Protein AF-0000000071282502 (afdb_homodimer)

Organism: Cyprinus carpio (NCBI:txid7962)

Solvent-accessible surface area (backbone atoms only — not comparable to full-atom values): 10412 Å² total; per-residue (Å²): 137,84,77,76,78,75,75,74,74,68,72,70,70,69,63,69,72,65,64,95,53,27,41,55,41,54,29,36,87,45,56,53,91,70,89,72,63,70,92,43,51,71,47,55,36,71,36,51,88,84,38,96,37,88,24,24,45,35,28,31,75,74,84,42,59,33,13,34,55,62,82,40,68,69,46,44,52,48,54,72,71,42,84,59,118,136,87,79,76,78,76,74,73,74,69,72,72,70,70,61,71,69,70,58,94,54,27,40,55,40,54,28,35,88,43,57,52,91,71,89,72,64,69,91,44,52,72,47,54,36,69,36,52,87,85,38,95,36,89,22,25,43,34,29,31,75,71,86,40,58,32,12,33,57,63,81,41,68,69,46,45,52,47,54,70,70,42,83,60,119

Foldseek 3Di:
DPPPPPPPCPVCCVVCPVDVDPDDWDEDPDFDDDDDDLVFWDAKEWTDPPHPDTWIWTAGPVRDIGTHDCPDPVNVVSPVVHPHD/DPPPPPPPCCVVVVVPPVPPDPDDWDEDPDFDDDDDDLVFWDAKEWTDPPHPDTWIWTAGPVRDIGTHDCPDPVNVVSVVVHPHD

Secondary structure (DSSP, 8-state):
-------------------SSS--EEE-SS---SPPPGGGEEEEEEPPTTSSS--EEEEESSS-EEEE-TTSHHHHHHHHHS---/-------------------SSS--EEE-SS---SPPPGGGEEEEEEPPTTSSS--EEEEESSS-EEEE-TTSHHHHHHHHHS---

Structure (mmCIF, N/CA/C/O backbone):
data_AF-0000000071282502-model_v1
#
loop_
_entity.id
_entity.type
_entity.pdbx_description
1 polymer 'Chemokine interleukin-8-like domain-containing protein'
#
loop_
_atom_site.group_PDB
_atom_site.id
_atom_site.type_symbol
_atom_site.label_atom_id
_atom_site.label_alt_id
_atom_site.label_comp_id
_atom_site.label_asym_id
_atom_site.label_entity_id
_atom_site.label_seq_id
_atom_site.pdbx_PDB_ins_code
_atom_site.Cartn_x
_atom_site.Cartn_y
_atom_site.Cartn_z
_atom_site.occupancy
_atom_site.B_iso_or_equiv
_atom_site.auth_seq_id
_atom_site.auth_comp_id
_atom_site.auth_asym_id
_atom_site.auth_atom_id
_atom_site.pdbx_PDB_model_num
ATOM 1 N N . ASN A 1 1 ? -18.672 28.25 -31.516 1 27 1 ASN A N 1
ATOM 2 C CA . ASN A 1 1 ? -18.984 27.594 -30.25 1 27 1 ASN A CA 1
ATOM 3 C C . ASN A 1 1 ? -18.203 26.281 -30.094 1 27 1 ASN A C 1
ATOM 5 O O . ASN A 1 1 ? -18.484 25.312 -30.797 1 27 1 ASN A O 1
ATOM 9 N N . VAL A 1 2 ? -16.812 26.219 -29.875 1 33.19 2 VAL A N 1
ATOM 10 C CA . VAL A 1 2 ? -15.797 25.188 -29.656 1 33.19 2 VAL A CA 1
ATOM 11 C C . VAL A 1 2 ? -16.078 24.484 -28.328 1 33.19 2 VAL A C 1
ATOM 13 O O . VAL A 1 2 ? -16.031 25.109 -27.266 1 33.19 2 VAL A O 1
ATOM 16 N N . THR A 1 3 ? -17.156 23.703 -28.172 1 31.97 3 THR A N 1
ATOM 17 C CA . THR A 1 3 ? -17.516 22.891 -27.031 1 31.97 3 THR A CA 1
ATOM 18 C C . THR A 1 3 ? -16.391 21.922 -26.688 1 31.97 3 THR A C 1
ATOM 20 O O . THR A 1 3 ? -16 21.078 -27.5 1 31.97 3 THR A O 1
ATOM 23 N N . TYR A 1 4 ? -15.281 22.406 -26.062 1 30.06 4 TYR A N 1
ATOM 24 C CA . TYR A 1 4 ? -14.219 21.594 -25.484 1 30.06 4 TYR A CA 1
ATOM 25 C C . TYR A 1 4 ? -14.781 20.562 -24.516 1 30.06 4 TYR A C 1
ATOM 27 O O . TYR A 1 4 ? -15.578 20.891 -23.641 1 30.06 4 TYR A O 1
ATOM 35 N N . PHE A 1 5 ? -15.242 19.375 -24.953 1 34 5 PHE A N 1
ATOM 36 C CA . PHE A 1 5 ? -15.688 18.297 -24.094 1 34 5 PHE A CA 1
ATOM 37 C C . PHE A 1 5 ? -14.547 17.797 -23.219 1 34 5 PHE A C 1
ATOM 39 O O . PHE A 1 5 ? -13.492 17.422 -23.719 1 34 5 PHE A O 1
ATOM 46 N N . ILE A 1 6 ? -14.297 18.484 -22.078 1 31.25 6 ILE A N 1
ATOM 47 C CA . ILE A 1 6 ? -13.359 18.125 -21.016 1 31.25 6 ILE A CA 1
ATOM 48 C C . ILE A 1 6 ? -13.625 16.688 -20.578 1 31.25 6 ILE A C 1
ATOM 50 O O . ILE A 1 6 ? -14.75 16.344 -20.203 1 31.25 6 ILE A O 1
ATOM 54 N N . CYS A 1 7 ? -13.102 15.711 -21.266 1 31.78 7 CYS A N 1
ATOM 55 C CA . CYS A 1 7 ? -13.133 14.32 -20.844 1 31.78 7 CYS A CA 1
ATOM 56 C C . CYS A 1 7 ? -12.641 14.18 -19.406 1 31.78 7 CYS A C 1
ATOM 58 O O . CYS A 1 7 ? -11.5 14.523 -19.094 1 31.78 7 CYS A O 1
ATOM 60 N N . VAL A 1 8 ? -13.438 14.664 -18.484 1 31.05 8 VAL A N 1
ATOM 61 C CA . VAL A 1 8 ? -13.125 14.406 -17.078 1 31.05 8 VAL A CA 1
ATOM 62 C C . VAL A 1 8 ? -12.766 12.938 -16.891 1 31.05 8 VAL A C 1
ATOM 64 O O . VAL A 1 8 ? -13.602 12.055 -17.125 1 31.05 8 VAL A O 1
ATOM 67 N N . CYS A 1 9 ? -11.586 12.43 -17.312 1 32.53 9 CYS A N 1
ATOM 68 C CA . CYS A 1 9 ? -11.109 11.102 -16.938 1 32.53 9 CYS A CA 1
ATOM 69 C C . CYS A 1 9 ? -11.375 10.836 -15.461 1 32.53 9 CYS A C 1
ATOM 71 O O . CYS A 1 9 ? -10.781 11.477 -14.594 1 32.53 9 CYS A O 1
ATOM 73 N N . ILE A 1 10 ? -12.594 10.844 -15.133 1 31.17 10 ILE A N 1
ATOM 74 C CA . ILE A 1 10 ? -12.859 10.352 -13.781 1 31.17 10 ILE A CA 1
ATOM 75 C C . ILE A 1 10 ? -12.062 9.078 -13.531 1 31.17 10 ILE A C 1
ATOM 77 O O . ILE A 1 10 ? -12.297 8.047 -14.172 1 31.17 10 ILE A O 1
ATOM 81 N N . TYR A 1 11 ? -10.68 9.148 -13.484 1 30.95 11 TYR A N 1
ATOM 82 C CA . TYR A 1 11 ? -9.969 8 -12.938 1 30.95 11 TYR A CA 1
ATOM 83 C C . TYR A 1 11 ? -10.75 7.375 -11.789 1 30.95 11 TYR A C 1
ATOM 85 O O . TYR A 1 11 ? -11.055 8.047 -10.797 1 30.95 11 TYR A O 1
ATOM 93 N N . ASN A 1 12 ? -11.852 6.758 -12.07 1 31.59 12 ASN A N 1
ATOM 94 C CA . ASN A 1 12 ? -12.508 5.977 -11.031 1 31.59 12 ASN A CA 1
ATOM 95 C C . ASN A 1 12 ? -11.5 5.207 -10.188 1 31.59 12 ASN A C 1
ATOM 97 O O . ASN A 1 12 ? -10.758 4.367 -10.703 1 31.59 12 ASN A O 1
ATOM 101 N N . LEU A 1 13 ? -10.672 5.883 -9.414 1 34.53 13 LEU A N 1
ATOM 102 C CA . LEU A 1 13 ? -9.875 5.172 -8.422 1 34.53 13 LEU A CA 1
ATOM 103 C C . LEU A 1 13 ? -10.703 4.102 -7.723 1 34.53 13 LEU A C 1
ATOM 105 O O . LEU A 1 13 ? -11.531 4.422 -6.863 1 34.53 13 LEU A O 1
ATOM 109 N N . ILE A 1 14 ? -11.312 3.311 -8.461 1 35.25 14 ILE A N 1
ATOM 110 C CA . ILE A 1 14 ? -11.883 2.18 -7.738 1 35.25 14 ILE A CA 1
ATOM 111 C C . ILE A 1 14 ? -10.969 1.792 -6.578 1 35.25 14 ILE A C 1
ATOM 113 O O . ILE A 1 14 ? -9.805 1.451 -6.789 1 35.25 14 ILE A O 1
ATOM 117 N N . SER A 1 15 ? -11.008 2.648 -5.547 1 38.25 15 SER A N 1
ATOM 118 C CA . SER A 1 15 ? -10.398 2.156 -4.312 1 38.25 15 SER A CA 1
ATOM 119 C C . SER A 1 15 ? -10.641 0.661 -4.137 1 38.25 15 SER A C 1
ATOM 121 O O . SER A 1 15 ? -11.789 0.21 -4.109 1 38.25 15 SER A O 1
ATOM 123 N N . PRO A 1 16 ? -9.875 -0.138 -4.684 1 37.16 16 PRO A N 1
ATOM 124 C CA . PRO A 1 16 ? -10.164 -1.542 -4.387 1 37.16 16 PRO A CA 1
ATOM 125 C C . PRO A 1 16 ? -10.555 -1.769 -2.93 1 37.16 16 PRO A C 1
ATOM 127 O O . PRO A 1 16 ? -9.844 -1.337 -2.021 1 37.16 16 PRO A O 1
ATOM 130 N N . THR A 1 17 ? -11.719 -1.315 -2.488 1 41.31 17 THR A N 1
ATOM 131 C CA . THR A 1 17 ? -12.125 -2.074 -1.311 1 41.31 17 THR A CA 1
ATOM 132 C C . THR A 1 17 ? -11.57 -3.492 -1.36 1 41.31 17 THR A C 1
ATOM 134 O O . THR A 1 17 ? -12 -4.309 -2.176 1 41.31 17 THR A O 1
ATOM 137 N N . ALA A 1 18 ? -10.414 -3.551 -1.605 1 42.88 18 ALA A N 1
ATOM 138 C CA . ALA A 1 18 ? -9.875 -4.906 -1.676 1 42.88 18 ALA A CA 1
ATOM 139 C C . ALA A 1 18 ? -10.617 -5.84 -0.725 1 42.88 18 ALA A C 1
ATOM 141 O O . ALA A 1 18 ? -10.688 -5.578 0.478 1 42.88 18 ALA A O 1
ATOM 142 N N . VAL A 1 19 ? -11.688 -6.441 -0.997 1 40.34 19 VAL A N 1
ATOM 143 C CA . VAL A 1 19 ? -12.164 -7.711 -0.466 1 40.34 19 VAL A CA 1
ATOM 144 C C . VAL A 1 19 ? -11.047 -8.391 0.334 1 40.34 19 VAL A C 1
ATOM 146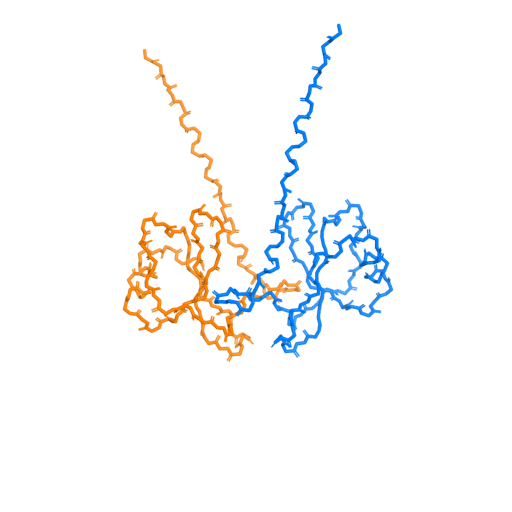 O O . VAL A 1 19 ? -9.867 -8.148 0.086 1 40.34 19 VAL A O 1
ATOM 149 N N . ALA A 1 20 ? -11.133 -9.07 1.464 1 52.94 20 ALA A N 1
ATOM 150 C CA . ALA A 1 20 ? -10.414 -10.008 2.328 1 52.94 20 ALA A CA 1
ATOM 151 C C . ALA A 1 20 ? -9.273 -10.688 1.575 1 52.94 20 ALA A C 1
ATOM 153 O O . ALA A 1 20 ? -8.602 -11.57 2.117 1 52.94 20 ALA A O 1
ATOM 154 N N . ALA A 1 21 ? -9.125 -10.609 0.261 1 65.81 21 ALA A N 1
ATOM 155 C CA . ALA A 1 21 ? -8.281 -11.406 -0.624 1 65.81 21 ALA A CA 1
ATOM 156 C C . ALA A 1 21 ? -6.805 -11.086 -0.413 1 65.81 21 ALA A C 1
ATOM 158 O O . ALA A 1 21 ? -6.465 -10.164 0.336 1 65.81 21 ALA A O 1
ATOM 159 N N . ALA A 1 22 ? -5.855 -11.844 -0.992 1 89.69 22 ALA A N 1
ATOM 160 C CA . ALA A 1 22 ? -4.395 -11.836 -1.052 1 89.69 22 ALA A CA 1
ATOM 161 C C . ALA A 1 22 ? -3.879 -10.531 -1.653 1 89.69 22 ALA A C 1
ATOM 163 O O . ALA A 1 22 ? -3.053 -10.547 -2.568 1 89.69 22 ALA A O 1
ATOM 164 N N . VAL A 1 23 ? -4.555 -9.273 -1.113 1 91.25 23 VAL A N 1
ATOM 165 C CA . VAL A 1 23 ? -4.102 -7.945 -1.507 1 91.25 23 VAL A CA 1
ATOM 166 C C . VAL A 1 23 ? -3.391 -7.273 -0.334 1 91.25 23 VAL A C 1
ATOM 168 O O . VAL A 1 23 ? -3.834 -7.379 0.812 1 91.25 23 VAL A O 1
ATOM 171 N N . PRO A 1 24 ? -2.398 -6.57 -0.548 1 93.56 24 PRO A N 1
ATOM 172 C CA . PRO A 1 24 ? -1.643 -5.965 0.55 1 93.56 24 PRO A CA 1
ATOM 173 C C . PRO A 1 24 ? -2.402 -4.832 1.236 1 93.56 24 PRO A C 1
ATOM 175 O O . PRO A 1 24 ? -3.176 -4.117 0.588 1 93.56 24 PRO A O 1
ATOM 178 N N . GLU A 1 25 ? -2.301 -4.73 2.52 1 92.75 25 GLU A N 1
ATOM 179 C CA . GLU A 1 25 ? -2.85 -3.607 3.277 1 92.75 25 GLU A CA 1
ATOM 180 C C . GLU A 1 25 ? -1.812 -2.502 3.453 1 92.75 25 GLU A C 1
ATOM 182 O O . GLU A 1 25 ? -0.629 -2.779 3.654 1 92.75 25 GLU A O 1
ATOM 187 N N . ARG A 1 26 ? -2.195 -1.238 3.318 1 92.62 26 ARG A N 1
ATOM 188 C CA . ARG A 1 26 ? -1.355 -0.103 3.688 1 92.62 26 ARG A CA 1
ATOM 189 C C . ARG A 1 26 ? -1.388 0.137 5.191 1 92.62 26 ARG A C 1
ATOM 191 O O . ARG A 1 26 ? -2.451 0.384 5.766 1 92.62 26 ARG A O 1
ATOM 198 N N . CYS A 1 27 ? -0.284 -0.024 5.809 1 95.62 27 CYS A N 1
ATOM 199 C CA . CYS A 1 27 ? -0.209 0.106 7.258 1 95.62 27 CYS A CA 1
ATOM 200 C C . CYS A 1 27 ? 0.722 1.245 7.656 1 95.62 27 CYS A C 1
ATOM 202 O O . CYS A 1 27 ? 1.781 1.427 7.051 1 95.62 27 CYS A O 1
ATOM 204 N N . CYS A 1 28 ? 0.302 1.99 8.648 1 95.88 28 CYS A N 1
ATOM 205 C CA . CYS A 1 28 ? 1.105 3.082 9.188 1 95.88 28 CYS A CA 1
ATOM 206 C C . CYS A 1 28 ? 1.913 2.617 10.391 1 95.88 28 CYS A C 1
ATOM 208 O O . CYS A 1 28 ? 1.365 2.018 11.32 1 95.88 28 CYS A O 1
ATOM 210 N N . PHE A 1 29 ? 3.219 2.986 10.414 1 95.56 29 PHE A N 1
ATOM 211 C CA . PHE A 1 29 ? 4.074 2.678 11.555 1 95.56 29 PHE A CA 1
ATOM 212 C C . PHE A 1 29 ? 4.66 3.949 12.156 1 95.56 29 PHE A C 1
ATOM 214 O O . PHE A 1 29 ? 5.113 3.951 13.305 1 95.56 29 PHE A O 1
ATOM 221 N N . ASN A 1 30 ? 4.68 4.953 11.234 1 94.81 30 ASN A N 1
ATOM 222 C CA . ASN A 1 30 ? 5.059 6.309 11.625 1 94.81 30 ASN A CA 1
ATOM 223 C C . ASN A 1 30 ? 4.094 7.344 11.062 1 94.81 30 ASN A C 1
ATOM 225 O O . ASN A 1 30 ? 3.352 7.059 10.117 1 94.81 30 ASN A O 1
ATOM 229 N N . PHE A 1 31 ? 4.195 8.562 11.664 1 95.44 31 PHE A N 1
ATOM 230 C CA . PHE A 1 31 ? 3.201 9.57 11.32 1 95.44 31 PHE A CA 1
ATOM 231 C C . PHE A 1 31 ? 3.846 10.945 11.188 1 95.44 31 PHE A C 1
ATOM 233 O O . PHE A 1 31 ? 4.781 11.273 11.922 1 95.44 31 PHE A O 1
ATOM 240 N N . ILE A 1 32 ? 3.277 11.688 10.258 1 94.56 32 ILE A N 1
ATOM 241 C CA . ILE A 1 32 ? 3.725 13.078 10.219 1 94.56 32 ILE A CA 1
ATOM 242 C C . ILE A 1 32 ? 3.07 13.867 11.344 1 94.56 32 ILE A C 1
ATOM 244 O O . ILE A 1 32 ? 2.021 13.469 11.859 1 94.56 32 ILE A O 1
ATOM 248 N N . ASP A 1 33 ? 3.705 14.922 11.656 1 91.69 33 ASP A N 1
ATOM 249 C CA . ASP A 1 33 ? 3.229 15.68 12.812 1 91.69 33 ASP A CA 1
ATOM 250 C C . ASP A 1 33 ? 2.74 17.062 12.391 1 91.69 33 ASP A C 1
ATOM 252 O O . ASP A 1 33 ? 2.588 17.953 13.227 1 91.69 33 ASP A O 1
ATOM 256 N N . PHE A 1 34 ? 2.549 17.359 11.141 1 93.62 34 PHE A N 1
ATOM 257 C CA . PHE A 1 34 ? 2.041 18.625 10.641 1 93.62 34 PHE A CA 1
ATOM 258 C C . PHE A 1 34 ? 0.841 18.422 9.727 1 93.62 34 PHE A C 1
ATOM 260 O O . PHE A 1 34 ? 0.706 17.359 9.109 1 93.62 34 PHE A O 1
ATOM 267 N N . PRO A 1 35 ? -0.019 19.453 9.633 1 95.5 35 PRO A N 1
ATOM 268 C CA . PRO A 1 35 ? -1.209 19.297 8.789 1 95.5 35 PRO A CA 1
ATOM 269 C C . PRO A 1 35 ? -0.901 19.453 7.301 1 95.5 35 PRO A C 1
ATOM 271 O O . PRO A 1 35 ? -0.003 20.203 6.926 1 95.5 35 PRO A O 1
ATOM 274 N N . ILE A 1 36 ? -1.592 18.734 6.469 1 94.69 36 ILE A N 1
ATOM 275 C CA . ILE A 1 36 ? -1.55 18.875 5.02 1 94.69 36 ILE A CA 1
ATOM 276 C C . ILE A 1 36 ? -2.713 19.734 4.547 1 94.69 36 ILE A C 1
ATOM 278 O O . ILE A 1 36 ? -3.865 19.5 4.918 1 94.69 36 ILE A O 1
ATOM 282 N N . PRO A 1 37 ? -2.375 20.688 3.76 1 95 37 PRO A N 1
ATOM 283 C CA . PRO A 1 37 ? -3.467 21.531 3.254 1 95 37 PRO A CA 1
ATOM 284 C C . PRO A 1 37 ? -4.555 20.719 2.551 1 95 37 PRO A C 1
ATOM 286 O O . PRO A 1 37 ? -4.246 19.859 1.725 1 95 37 PRO A O 1
ATOM 289 N N . ALA A 1 38 ? -5.762 21.031 2.838 1 91.56 38 ALA A N 1
ATOM 290 C CA . ALA A 1 38 ? -6.906 20.266 2.342 1 91.56 38 ALA A CA 1
ATOM 291 C C . ALA A 1 38 ? -6.969 20.312 0.817 1 91.56 38 ALA A C 1
ATOM 293 O O . ALA A 1 38 ? -7.402 19.344 0.183 1 91.56 38 ALA A O 1
ATOM 294 N N . ASP A 1 39 ? -6.543 21.328 0.179 1 91.88 39 ASP A N 1
ATOM 295 C CA . ASP A 1 39 ? -6.648 21.484 -1.27 1 91.88 39 ASP A CA 1
ATOM 296 C C . ASP A 1 39 ? -5.656 20.578 -1.991 1 91.88 39 ASP A C 1
ATOM 298 O O . ASP A 1 39 ? -5.758 20.375 -3.203 1 91.88 39 ASP A O 1
ATOM 302 N N . LYS A 1 40 ? -4.742 20.062 -1.174 1 94.38 40 LYS A N 1
ATOM 303 C CA . LYS A 1 40 ? -3.744 19.188 -1.779 1 94.38 40 LYS A CA 1
ATOM 304 C C . LYS A 1 40 ? -4.137 17.719 -1.624 1 94.38 40 LYS A C 1
ATOM 306 O O . LYS A 1 40 ? -3.516 16.844 -2.227 1 94.38 40 LYS A O 1
ATOM 311 N N . ILE A 1 41 ? -5.156 17.484 -0.829 1 93.44 41 ILE A N 1
ATOM 312 C CA . ILE A 1 41 ? -5.516 16.109 -0.486 1 93.44 41 ILE A CA 1
ATOM 313 C C . ILE A 1 41 ? -6.484 15.555 -1.524 1 93.44 41 ILE A C 1
ATOM 315 O O . ILE A 1 41 ? -7.48 16.203 -1.859 1 93.44 41 ILE A O 1
ATOM 319 N N . VAL A 1 42 ? -6.191 14.383 -1.968 1 91.81 42 VAL A N 1
ATOM 320 C CA . VAL A 1 42 ? -7.027 13.703 -2.951 1 91.81 42 VAL A CA 1
ATOM 321 C C . VAL A 1 42 ? -7.863 12.625 -2.26 1 91.81 42 VAL A C 1
ATOM 323 O O . VAL A 1 42 ? -9.039 12.453 -2.574 1 91.81 42 VAL A O 1
ATOM 326 N N . SER A 1 43 ? -7.258 11.891 -1.309 1 90.19 43 SER A N 1
ATOM 327 C CA . SER A 1 43 ? -7.977 10.844 -0.598 1 90.19 43 SER A CA 1
ATOM 328 C C . SER A 1 43 ? -7.426 10.648 0.81 1 90.19 43 SER A C 1
ATOM 330 O O . SER A 1 43 ? -6.312 11.078 1.11 1 90.19 43 SER A O 1
ATOM 332 N N . ALA A 1 44 ? -8.172 10.086 1.615 1 92.75 44 ALA A N 1
ATOM 333 C CA . ALA A 1 44 ? -7.848 9.719 2.992 1 92.75 44 ALA A CA 1
ATOM 334 C C . ALA A 1 44 ? -8.57 8.438 3.408 1 92.75 44 ALA A C 1
ATOM 336 O O . ALA A 1 44 ? -9.805 8.391 3.424 1 92.75 44 ALA A O 1
ATOM 337 N N . LEU A 1 45 ? -7.805 7.426 3.799 1 92.19 45 LEU A N 1
ATOM 338 C CA . LEU A 1 45 ? -8.367 6.117 4.125 1 92.19 45 LEU A CA 1
ATOM 339 C C . LEU A 1 45 ? -7.797 5.594 5.438 1 92.19 45 LEU A C 1
ATOM 341 O O . LEU A 1 45 ? -6.594 5.688 5.68 1 92.19 45 LEU A O 1
ATOM 345 N N . LYS A 1 46 ? -8.664 5.078 6.164 1 93.75 46 LYS A N 1
ATOM 346 C CA . LYS A 1 46 ? -8.195 4.43 7.383 1 93.75 46 LYS A CA 1
ATOM 347 C C . LYS A 1 46 ? -7.43 3.148 7.066 1 93.75 46 LYS A C 1
ATOM 349 O O . LYS A 1 46 ? -7.785 2.42 6.141 1 93.75 46 LYS A O 1
ATOM 354 N N . THR A 1 47 ? -6.406 2.865 7.84 1 94.25 47 THR A N 1
ATOM 355 C CA . THR A 1 47 ? -5.68 1.608 7.68 1 94.25 47 THR A CA 1
ATOM 356 C C . THR A 1 47 ? -6.551 0.426 8.094 1 94.25 47 THR A C 1
ATOM 358 O O . THR A 1 47 ? -7.488 0.585 8.875 1 94.25 47 THR A O 1
ATOM 361 N N . GLY A 1 48 ? -6.215 -0.705 7.512 1 92.62 48 GLY A N 1
ATOM 362 C CA . GLY A 1 48 ? -7 -1.897 7.793 1 92.62 48 GLY A CA 1
ATOM 363 C C . GLY A 1 48 ? -6.918 -2.338 9.242 1 92.62 48 GLY A C 1
ATOM 364 O O . GLY A 1 48 ? -6.027 -1.913 9.977 1 92.62 48 GLY A O 1
ATOM 365 N N . SER A 1 49 ? -7.891 -3.166 9.625 1 93.62 49 SER A N 1
ATOM 366 C CA . SER A 1 49 ? -8.008 -3.652 10.992 1 93.62 49 SER A CA 1
ATOM 367 C C . SER A 1 49 ? -6.855 -4.59 11.344 1 93.62 49 SER A C 1
ATOM 369 O O . SER A 1 49 ? -6.57 -4.812 12.523 1 93.62 49 SER A O 1
ATOM 371 N N . LYS A 1 50 ? -6.25 -5.168 10.391 1 93.94 50 LYS A N 1
ATOM 372 C CA . LYS A 1 50 ? -5.164 -6.109 10.633 1 93.94 50 LYS A CA 1
ATOM 373 C C . LYS A 1 50 ? -3.859 -5.375 10.938 1 93.94 50 LYS A C 1
ATOM 375 O O . LYS A 1 50 ? -2.904 -5.977 11.43 1 93.94 50 LYS A O 1
ATOM 380 N N . CYS A 1 51 ? -3.85 -4.117 10.688 1 95.88 51 CYS A N 1
ATOM 381 C CA . CYS A 1 51 ? -2.631 -3.344 10.906 1 95.88 51 CYS A CA 1
ATOM 382 C C . CYS A 1 51 ? -2.357 -3.172 12.398 1 95.88 51 CYS A C 1
ATOM 384 O O . CYS A 1 51 ? -3.291 -3.078 13.195 1 95.88 51 CYS A O 1
ATOM 386 N N . PRO A 1 52 ? -1.088 -3.107 12.734 1 94.69 52 PRO A N 1
ATOM 387 C CA . PRO A 1 52 ? -0.725 -3.033 14.148 1 94.69 52 PRO A CA 1
ATOM 388 C C . PRO A 1 52 ? -1.231 -1.758 14.82 1 94.69 52 PRO A C 1
ATOM 390 O O . PRO A 1 52 ? -1.442 -1.737 16.031 1 94.69 52 PRO A O 1
ATOM 393 N N . ALA A 1 53 ? -1.33 -0.665 14.039 1 94.75 53 ALA A N 1
ATOM 394 C CA . ALA A 1 53 ? -1.762 0.602 14.625 1 94.75 53 ALA A CA 1
ATOM 395 C C . ALA A 1 53 ? -2.807 1.284 13.75 1 94.75 53 ALA A C 1
ATOM 397 O O . ALA A 1 53 ? -2.76 1.18 12.523 1 94.75 53 ALA A O 1
ATOM 398 N N . PRO A 1 54 ? -3.705 2.039 14.469 1 96.5 54 PRO A N 1
ATOM 399 C CA . PRO A 1 54 ? -4.633 2.846 13.672 1 96.5 54 PRO A CA 1
ATOM 400 C C . PRO A 1 54 ? -3.945 4.004 12.953 1 96.5 54 PRO A C 1
ATOM 402 O O . PRO A 1 54 ? -3.018 4.609 13.5 1 96.5 54 PRO A O 1
ATOM 405 N N . GLY A 1 55 ? -4.289 4.191 11.742 1 96.12 55 GLY A N 1
ATOM 406 C CA . GLY A 1 55 ? -3.75 5.285 10.953 1 96.12 55 GLY A CA 1
ATOM 407 C C . GLY A 1 55 ? -4.652 5.695 9.805 1 96.12 55 GLY A C 1
ATOM 408 O O . GLY A 1 55 ? -5.664 5.043 9.539 1 96.12 55 GLY A O 1
ATOM 409 N N . VAL A 1 56 ? -4.355 6.797 9.281 1 95.62 56 VAL A N 1
ATOM 410 C CA . VAL A 1 56 ? -4.988 7.285 8.055 1 95.62 56 VAL A CA 1
ATOM 411 C C . VAL A 1 56 ? -3.924 7.562 7 1 95.62 56 VAL A C 1
ATOM 413 O O . VAL A 1 56 ? -2.91 8.203 7.281 1 95.62 56 VAL A O 1
ATOM 416 N N . VAL A 1 57 ? -4.152 6.98 5.859 1 94.12 57 VAL A N 1
ATOM 417 C CA . VAL A 1 57 ? -3.268 7.234 4.73 1 94.12 57 VAL A CA 1
ATOM 418 C C . VAL A 1 57 ? -3.846 8.352 3.861 1 94.12 57 VAL A C 1
ATOM 420 O O . VAL A 1 57 ? -4.906 8.188 3.254 1 94.12 57 VAL A O 1
ATOM 423 N N . VAL A 1 58 ? -3.076 9.477 3.844 1 93.38 58 VAL A N 1
ATOM 424 C CA . VAL A 1 58 ? -3.482 10.617 3.029 1 93.38 58 VAL A CA 1
ATOM 425 C C . VAL A 1 58 ? -2.68 10.633 1.729 1 93.38 58 VAL A C 1
ATOM 427 O O . VAL A 1 58 ? -1.449 10.555 1.752 1 93.38 58 VAL A O 1
ATOM 430 N N . THR A 1 59 ? -3.402 10.703 0.644 1 91.19 59 THR A N 1
ATOM 431 C CA . THR A 1 59 ? -2.781 10.828 -0.669 1 91.19 59 THR A CA 1
ATOM 432 C C . THR A 1 59 ? -2.947 12.25 -1.211 1 91.19 59 THR A C 1
ATOM 434 O O . THR A 1 59 ? -4.047 12.797 -1.186 1 91.19 59 THR A O 1
ATOM 437 N N . THR A 1 60 ? -1.85 12.758 -1.67 1 93.19 60 THR A N 1
ATOM 438 C CA . THR A 1 60 ? -1.892 14.125 -2.189 1 93.19 60 THR A CA 1
ATOM 439 C C . THR A 1 60 ? -1.92 14.117 -3.715 1 93.19 60 THR A C 1
ATOM 441 O O . THR A 1 60 ? -1.773 13.07 -4.34 1 93.19 60 THR A O 1
ATOM 444 N N . LYS A 1 61 ? -2.168 15.289 -4.297 1 90.62 61 LYS A N 1
ATOM 445 C CA . LYS A 1 61 ? -2.189 15.461 -5.746 1 90.62 61 LYS A CA 1
ATOM 446 C C . LYS A 1 61 ? -0.848 15.086 -6.363 1 90.62 61 LYS A C 1
ATOM 448 O O . LYS A 1 61 ? -0.794 14.609 -7.504 1 90.62 61 LYS A O 1
ATOM 453 N N . LYS A 1 62 ? 0.369 15.391 -5.645 1 85.19 62 LYS A N 1
ATOM 454 C CA . LYS A 1 62 ? 1.69 14.906 -6.027 1 85.19 62 LYS A CA 1
ATOM 455 C C . LYS A 1 62 ? 1.903 13.469 -5.555 1 85.19 62 LYS A C 1
ATOM 457 O O . LYS A 1 62 ? 2.35 13.242 -4.43 1 85.19 62 LYS A O 1
ATOM 462 N N . PRO A 1 63 ? 1.328 12.586 -6.121 1 81 63 PRO A N 1
ATOM 463 C CA . PRO A 1 63 ? 0.917 11.25 -5.68 1 81 63 PRO A CA 1
ATOM 464 C C . PRO A 1 63 ? 1.794 10.711 -4.555 1 81 63 PRO A C 1
ATOM 466 O O . PRO A 1 63 ? 2.41 9.648 -4.707 1 81 63 PRO A O 1
ATOM 469 N N . LEU A 1 64 ? 1.927 11.57 -3.486 1 87.62 64 LEU A N 1
ATOM 470 C CA . LEU A 1 64 ? 2.59 11.133 -2.262 1 87.62 64 LEU A CA 1
ATOM 471 C C . LEU A 1 64 ? 1.568 10.68 -1.224 1 87.62 64 LEU A C 1
ATOM 473 O O . LEU A 1 64 ? 0.437 11.164 -1.203 1 87.62 64 LEU A O 1
ATOM 477 N N . GLU A 1 65 ? 2.002 9.727 -0.452 1 92.12 65 GLU A N 1
ATOM 478 C CA . GLU A 1 65 ? 1.166 9.242 0.641 1 92.12 65 GLU A CA 1
ATOM 479 C C . GLU A 1 65 ? 1.834 9.477 1.993 1 92.12 65 GLU A C 1
ATOM 481 O O . GLU A 1 65 ? 3.049 9.32 2.127 1 92.12 65 GLU A O 1
ATOM 486 N N . PHE A 1 66 ? 0.943 9.828 2.943 1 94 66 PHE A N 1
ATOM 487 C CA . PHE A 1 66 ? 1.433 10.07 4.297 1 94 66 PHE A CA 1
ATOM 488 C C . PHE A 1 66 ? 0.534 9.398 5.324 1 94 66 PHE A C 1
ATOM 490 O O . PHE A 1 66 ? -0.691 9.398 5.188 1 94 66 PHE A O 1
ATOM 497 N N . CYS A 1 67 ? 1.218 8.938 6.289 1 96.12 67 CYS A N 1
ATOM 498 C CA . CYS A 1 67 ? 0.481 8.469 7.457 1 96.12 67 CYS A CA 1
ATOM 499 C C . CYS A 1 67 ? 0.22 9.602 8.438 1 96.12 67 CYS A C 1
ATOM 501 O O . CYS A 1 67 ? 1.144 10.328 8.812 1 96.12 67 CYS A O 1
ATOM 503 N N . VAL A 1 68 ? -1.01 9.695 8.875 1 96.31 68 VAL A N 1
ATOM 504 C CA . VAL A 1 68 ? -1.389 10.719 9.844 1 96.31 68 VAL A CA 1
ATOM 505 C C . VAL A 1 68 ? -2.238 10.102 10.953 1 96.31 68 VAL A C 1
ATOM 507 O O . VAL A 1 68 ? -2.9 9.078 10.734 1 96.31 68 VAL A O 1
ATOM 510 N N . LYS A 1 69 ? -2.223 10.773 12.078 1 96.81 69 LYS A N 1
ATOM 511 C CA . LYS A 1 69 ? -2.975 10.258 13.219 1 96.81 69 LYS A CA 1
ATOM 512 C C . LYS A 1 69 ? -4.465 10.562 13.078 1 96.81 69 LYS A C 1
ATOM 514 O O . LYS A 1 69 ? -4.848 11.711 12.836 1 96.81 69 LYS A O 1
ATOM 519 N N . PRO A 1 70 ? -5.312 9.57 13.273 1 96.38 70 PRO A N 1
ATOM 520 C CA . PRO A 1 70 ? -6.75 9.758 13.055 1 96.38 70 PRO A CA 1
ATOM 521 C C . PRO A 1 70 ? -7.387 10.703 14.07 1 96.38 70 PRO A C 1
ATOM 523 O O . PRO A 1 70 ? -8.477 11.227 13.828 1 96.38 70 PRO A O 1
ATOM 526 N N . ASP A 1 71 ? -6.723 10.922 15.148 1 96.12 71 ASP A N 1
ATOM 527 C CA . ASP A 1 71 ? -7.352 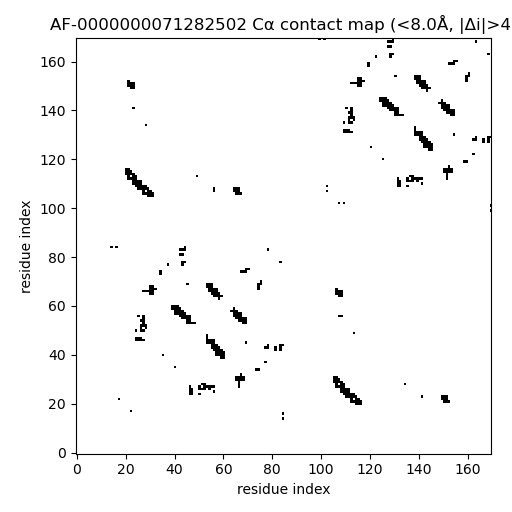11.688 16.219 1 96.12 71 ASP A CA 1
ATOM 528 C C . ASP A 1 71 ? -7.059 13.18 16.094 1 96.12 71 ASP A C 1
ATOM 530 O O . ASP A 1 71 ? -7.629 13.992 16.812 1 96.12 71 ASP A O 1
ATOM 534 N N . GLU A 1 72 ? -6.305 13.547 15.242 1 95.94 72 GLU A N 1
ATOM 535 C CA . GLU A 1 72 ? -6.039 14.969 15.023 1 95.94 72 GLU A CA 1
ATOM 536 C C . GLU A 1 72 ? -7.27 15.68 14.469 1 95.94 72 GLU A C 1
ATOM 538 O O . GLU A 1 72 ? -7.984 15.125 13.625 1 95.94 72 GLU A O 1
ATOM 543 N N . GLU A 1 73 ? -7.449 16.938 14.812 1 94.88 73 GLU A N 1
ATOM 544 C CA . GLU A 1 73 ? -8.641 17.688 14.43 1 94.88 73 GLU A CA 1
ATOM 545 C C . GLU A 1 73 ? -8.711 17.891 12.922 1 94.88 73 GLU A C 1
ATOM 547 O O . GLU A 1 73 ? -9.773 17.734 12.312 1 94.88 73 GLU A O 1
ATOM 552 N N . TRP A 1 74 ? -7.652 18.266 12.352 1 95.06 74 TRP A N 1
ATOM 553 C CA . TRP A 1 74 ? -7.672 18.531 10.914 1 95.06 74 TRP A CA 1
ATOM 554 C C . TRP A 1 74 ? -7.984 17.25 10.133 1 95.06 74 TRP A C 1
ATOM 556 O O . TRP A 1 74 ? -8.594 17.297 9.07 1 95.06 74 TRP A O 1
ATOM 566 N N . VAL A 1 75 ? -7.457 16.094 10.641 1 96.12 75 VAL A N 1
ATOM 567 C CA . VAL A 1 75 ? -7.715 14.82 9.992 1 96.12 75 VAL A CA 1
ATOM 568 C C . VAL A 1 75 ? -9.211 14.5 10.055 1 96.12 75 VAL A C 1
ATOM 570 O O . VAL A 1 75 ? -9.805 14.078 9.062 1 96.12 75 VAL A O 1
ATOM 573 N N . LYS A 1 76 ? -9.789 14.789 11.164 1 94.88 76 LYS A N 1
ATOM 574 C CA . LYS A 1 76 ? -11.219 14.547 11.312 1 94.88 76 LYS A CA 1
ATOM 575 C C . LYS A 1 76 ? -12.031 15.391 10.336 1 94.88 76 LYS A C 1
ATOM 577 O O . LYS A 1 76 ? -12.992 14.914 9.742 1 94.88 76 LYS A O 1
ATOM 582 N N . LYS A 1 77 ? -11.586 16.531 10.148 1 93.06 77 LYS A N 1
ATOM 583 C CA . LYS A 1 77 ? -12.266 17.422 9.211 1 93.06 77 LYS A CA 1
ATOM 584 C C . LYS A 1 77 ? -12.156 16.906 7.781 1 93.06 77 LYS A C 1
ATOM 586 O O . LYS A 1 77 ? -13.141 16.891 7.043 1 93.06 77 LYS A O 1
ATOM 591 N N . VAL A 1 78 ? -11.008 16.5 7.469 1 92.44 78 VAL A N 1
ATOM 592 C CA . VAL A 1 78 ? -10.773 15.977 6.129 1 92.44 78 VAL A CA 1
ATOM 593 C C . VAL A 1 78 ? -11.633 14.734 5.902 1 92.44 78 VAL A C 1
ATOM 595 O O . VAL A 1 78 ? -12.289 14.609 4.867 1 92.44 78 VAL A O 1
ATOM 598 N N . MET A 1 79 ? -11.562 13.797 6.91 1 91.25 79 MET A N 1
ATOM 599 C CA . MET A 1 79 ? -12.281 12.531 6.789 1 91.25 79 MET A CA 1
ATOM 600 C C . MET A 1 79 ? -13.789 12.773 6.656 1 91.25 79 MET A C 1
ATOM 602 O O . MET A 1 79 ? -14.477 12.031 5.957 1 91.25 79 MET A O 1
ATOM 606 N N . ASN A 1 80 ? -14.234 13.773 7.23 1 88 80 ASN A N 1
ATOM 607 C CA . ASN A 1 80 ? -15.656 14.102 7.176 1 88 80 ASN A CA 1
ATOM 608 C C . ASN A 1 80 ? -16.031 14.711 5.832 1 88 80 ASN A C 1
ATOM 610 O O . ASN A 1 80 ? -17.172 14.555 5.375 1 88 80 ASN A O 1
ATOM 614 N N . ASN A 1 81 ? -15.078 15.289 5.168 1 84.94 81 ASN A N 1
ATOM 615 C CA . ASN A 1 81 ? -15.344 15.961 3.898 1 84.94 81 ASN A CA 1
ATOM 616 C C . ASN A 1 81 ? -15.094 15.039 2.711 1 84.94 81 ASN A C 1
ATOM 618 O O . ASN A 1 81 ? -15.633 15.258 1.625 1 84.94 81 ASN A O 1
ATOM 622 N N . LEU A 1 82 ? -14.141 14.156 2.947 1 78.44 82 LEU A N 1
ATOM 623 C CA . LEU A 1 82 ? -13.789 13.25 1.859 1 78.44 82 LEU A CA 1
ATOM 624 C C . LEU A 1 82 ? -14.695 12.016 1.871 1 78.44 82 LEU A C 1
ATOM 626 O O . LEU A 1 82 ? -15.125 11.57 2.936 1 78.44 82 LEU A O 1
ATOM 630 N N . LYS A 1 83 ? -15.188 11.602 0.718 1 58.38 83 LYS A N 1
ATOM 631 C CA . LYS A 1 83 ? -15.891 10.328 0.605 1 58.38 83 LYS A CA 1
ATOM 632 C C . LYS A 1 83 ? -14.953 9.156 0.871 1 58.38 83 LYS A C 1
ATOM 634 O O . LYS A 1 83 ? -13.914 9.023 0.222 1 58.38 83 LYS A O 1
ATOM 639 N N . THR A 1 84 ? -14.797 8.867 2.125 1 49.34 84 THR A N 1
ATOM 640 C CA . THR A 1 84 ? -13.969 7.738 2.523 1 49.34 84 THR A CA 1
ATOM 641 C C . THR A 1 84 ? -14.422 6.461 1.825 1 49.34 84 THR A C 1
ATOM 643 O O . THR A 1 84 ? -15.625 6.203 1.711 1 49.34 84 THR A O 1
ATOM 646 N N . VAL A 1 85 ? -13.758 6.098 0.853 1 43.38 85 VAL A N 1
ATOM 647 C CA . VAL A 1 85 ? -14.133 4.812 0.269 1 43.38 85 VAL A CA 1
ATOM 648 C C . VAL A 1 85 ? -13.797 3.686 1.243 1 43.38 85 VAL A C 1
ATOM 650 O O . VAL A 1 85 ? -12.812 3.764 1.979 1 43.38 85 VAL A O 1
ATOM 653 N N . ASN B 1 1 ? 11.828 8.914 -44.5 1 26.67 1 ASN B N 1
ATOM 654 C CA . ASN B 1 1 ? 12.539 8.656 -43.25 1 26.67 1 ASN B CA 1
ATOM 655 C C . ASN B 1 1 ? 11.75 9.156 -42.031 1 26.67 1 ASN B C 1
ATOM 657 O O . ASN B 1 1 ? 11.719 10.359 -41.781 1 26.67 1 ASN B O 1
ATOM 661 N N . VAL B 1 2 ? 10.461 8.711 -41.688 1 32.53 2 VAL B N 1
ATOM 662 C CA . VAL B 1 2 ? 9.516 8.984 -40.594 1 32.53 2 VAL B CA 1
ATOM 663 C C . VAL B 1 2 ? 10.117 8.539 -39.25 1 32.53 2 VAL B C 1
ATOM 665 O O . VAL B 1 2 ? 10.43 7.363 -39.062 1 32.53 2 VAL B O 1
ATOM 668 N N . THR B 1 3 ? 11.102 9.266 -38.719 1 33.62 3 THR B N 1
ATOM 669 C CA . THR B 1 3 ? 11.727 9.062 -37.406 1 33.62 3 THR B CA 1
ATOM 670 C C . THR B 1 3 ? 10.68 9.07 -36.312 1 33.62 3 THR B C 1
ATOM 672 O O . THR B 1 3 ? 9.984 10.062 -36.094 1 33.62 3 THR B O 1
ATOM 675 N N . TYR B 1 4 ? 9.859 8.016 -36.188 1 31.22 4 TYR B N 1
ATOM 676 C CA . TYR B 1 4 ? 8.938 7.785 -35.094 1 31.22 4 TYR B CA 1
ATOM 677 C C . TYR B 1 4 ? 9.648 7.891 -33.75 1 31.22 4 TYR B C 1
ATOM 679 O O . TYR B 1 4 ? 10.703 7.273 -33.562 1 31.22 4 TYR B O 1
ATOM 687 N N . PHE B 1 5 ? 9.883 9.094 -33.188 1 33.38 5 PHE B N 1
ATOM 688 C CA . PHE B 1 5 ? 10.477 9.281 -31.859 1 33.38 5 PHE B CA 1
ATOM 689 C C . PHE B 1 5 ? 9.609 8.648 -30.781 1 33.38 5 PHE B C 1
ATOM 691 O O . PHE B 1 5 ? 8.43 8.977 -30.656 1 33.38 5 PHE B O 1
ATOM 698 N N . ILE B 1 6 ? 9.711 7.328 -30.578 1 31.2 6 ILE B N 1
ATOM 699 C CA . ILE B 1 6 ? 9.102 6.555 -29.5 1 31.2 6 ILE B CA 1
ATOM 700 C C . ILE B 1 6 ? 9.43 7.199 -28.156 1 31.2 6 ILE B C 1
ATOM 702 O O . ILE B 1 6 ? 10.602 7.391 -27.812 1 31.2 6 ILE B O 1
ATOM 706 N N . CYS B 1 7 ? 8.68 8.195 -27.781 1 31.48 7 CYS B N 1
ATOM 707 C CA . CYS B 1 7 ? 8.797 8.758 -26.438 1 31.48 7 CYS B CA 1
ATOM 708 C C . CYS B 1 7 ? 8.672 7.676 -25.375 1 31.48 7 CYS B C 1
ATOM 710 O O . CYS B 1 7 ? 7.641 7.004 -25.297 1 31.48 7 CYS B O 1
ATOM 712 N N . VAL B 1 8 ? 9.695 6.871 -25.266 1 30.56 8 VAL B N 1
ATOM 713 C CA . VAL B 1 8 ? 9.727 5.938 -24.141 1 30.56 8 VAL B CA 1
ATOM 714 C C . VAL B 1 8 ? 9.398 6.672 -22.844 1 30.56 8 VAL B C 1
ATOM 716 O O . VAL B 1 8 ? 10.133 7.57 -22.422 1 30.56 8 VAL B O 1
ATOM 719 N N . CYS B 1 9 ? 8.141 7.113 -22.578 1 32.03 9 CYS B N 1
ATOM 720 C CA . CYS B 1 9 ? 7.762 7.562 -21.25 1 32.03 9 CYS B CA 1
ATOM 721 C C . CYS B 1 9 ? 8.336 6.641 -20.172 1 32.03 9 CYS B C 1
ATOM 723 O O . CYS B 1 9 ? 7.961 5.473 -20.094 1 32.03 9 CYS B O 1
ATOM 725 N N . ILE B 1 10 ? 9.586 6.629 -20.078 1 30.89 10 ILE B N 1
ATOM 726 C CA . ILE B 1 10 ? 10.125 5.965 -18.906 1 30.89 10 ILE B CA 1
ATOM 727 C C . ILE B 1 10 ? 9.375 6.426 -17.656 1 30.89 10 ILE B C 1
ATOM 729 O O . ILE B 1 10 ? 9.438 7.602 -17.281 1 30.89 10 ILE B O 1
ATOM 733 N N . TYR B 1 11 ? 8.031 6.117 -17.547 1 30.62 11 TYR B N 1
ATOM 734 C CA . TYR B 1 11 ? 7.453 6.277 -16.219 1 30.62 11 TYR B CA 1
ATOM 735 C C . TYR B 1 11 ? 8.453 5.879 -15.141 1 30.62 11 TYR B C 1
ATOM 737 O O . TYR B 1 11 ? 8.922 4.738 -15.109 1 30.62 11 TYR B O 1
ATOM 745 N N . ASN B 1 12 ? 9.469 6.652 -14.969 1 31.42 12 ASN B N 1
ATOM 746 C CA . ASN B 1 12 ? 10.312 6.418 -13.805 1 31.42 12 ASN B CA 1
ATOM 747 C C . ASN B 1 12 ? 9.484 6.102 -12.562 1 31.42 12 ASN B C 1
ATOM 749 O O . ASN B 1 12 ? 8.648 6.91 -12.141 1 31.42 12 ASN B O 1
ATOM 753 N N . LEU B 1 13 ? 8.844 4.941 -12.5 1 33.81 13 LEU B N 1
ATOM 754 C CA . LEU B 1 13 ? 8.273 4.473 -11.242 1 33.81 13 LEU B CA 1
ATOM 755 C C . LEU B 1 13 ? 9.227 4.738 -10.078 1 33.81 13 LEU B C 1
ATOM 757 O O . LEU B 1 13 ? 10.219 4.027 -9.906 1 33.81 13 LEU B O 1
ATOM 761 N N . ILE B 1 14 ? 9.664 5.914 -9.969 1 35.12 14 ILE B N 1
ATOM 762 C CA . ILE B 1 14 ? 10.375 6.152 -8.719 1 35.12 14 ILE B CA 1
ATOM 763 C C . ILE B 1 14 ? 9.742 5.332 -7.602 1 35.12 14 ILE B C 1
ATOM 765 O O . ILE B 1 14 ? 8.555 5.488 -7.301 1 35.12 14 ILE B O 1
ATOM 769 N N . SER B 1 15 ? 10.062 4.047 -7.625 1 37.34 15 SER B N 1
ATOM 770 C CA . SER B 1 15 ? 9.75 3.268 -6.43 1 37.34 15 SER B CA 1
ATOM 771 C C . SER B 1 15 ? 9.93 4.102 -5.168 1 37.34 15 SER B C 1
ATOM 773 O O . SER B 1 15 ? 11 4.664 -4.934 1 37.34 15 SER B O 1
ATOM 775 N N . PRO B 1 16 ? 8.945 4.812 -4.77 1 38.03 16 PRO B N 1
ATOM 776 C CA . PRO B 1 16 ? 9.234 5.484 -3.5 1 38.03 16 PRO B CA 1
ATOM 777 C C . PRO B 1 16 ? 10.023 4.605 -2.531 1 38.03 16 PRO B C 1
ATOM 779 O O . PRO B 1 16 ? 9.617 3.475 -2.248 1 38.03 16 PRO B O 1
ATOM 782 N N . THR B 1 17 ? 11.273 4.273 -2.846 1 40.62 17 THR B N 1
ATOM 783 C CA . THR B 1 17 ? 12 3.855 -1.651 1 40.62 17 THR B CA 1
ATOM 784 C C . THR B 1 17 ? 11.414 4.516 -0.405 1 40.62 17 THR B C 1
ATOM 786 O O . THR B 1 17 ? 11.344 5.742 -0.321 1 40.62 17 THR B O 1
ATOM 789 N N . ALA B 1 18 ? 10.328 4.047 -0.006 1 42.62 18 ALA B N 1
ATOM 790 C CA . ALA B 1 18 ? 9.75 4.555 1.234 1 42.62 18 ALA B CA 1
ATOM 791 C C . ALA B 1 18 ? 10.844 4.969 2.219 1 42.62 18 ALA B C 1
ATOM 793 O O . ALA B 1 18 ? 11.594 4.125 2.707 1 42.62 18 ALA B O 1
ATOM 794 N N . VAL B 1 19 ? 11.633 5.855 1.967 1 41.28 19 VAL B N 1
ATOM 795 C CA . VAL B 1 19 ? 12.367 6.465 3.072 1 41.28 19 VAL B CA 1
ATOM 796 C C . VAL B 1 19 ? 11.625 6.207 4.383 1 41.28 19 VAL B C 1
ATOM 798 O O . VAL B 1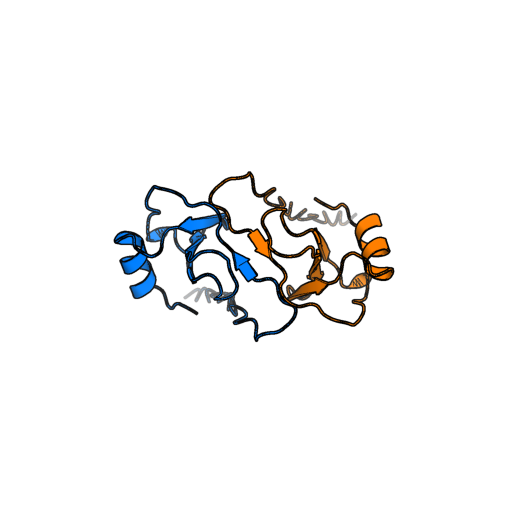 19 ? 10.398 6.145 4.41 1 41.28 19 VAL B O 1
ATOM 801 N N . ALA B 1 20 ? 12.078 5.68 5.426 1 53.62 20 ALA B N 1
ATOM 802 C CA . ALA B 1 20 ? 11.688 5.465 6.816 1 53.62 20 ALA B CA 1
ATOM 803 C C . ALA B 1 20 ? 10.555 6.406 7.219 1 53.62 20 ALA B C 1
ATOM 805 O O . ALA B 1 20 ? 10.164 6.453 8.391 1 53.62 20 ALA B O 1
ATOM 806 N N . ALA B 1 21 ? 10.172 7.449 6.48 1 66.38 21 ALA B N 1
ATOM 807 C CA . ALA B 1 21 ? 9.273 8.539 6.84 1 66.38 21 ALA B CA 1
ATOM 808 C C . ALA B 1 21 ? 7.844 8.039 7.016 1 66.38 21 ALA B C 1
ATOM 810 O O . ALA B 1 21 ? 7.559 6.863 6.777 1 66.38 21 ALA B O 1
ATOM 811 N N . ALA B 1 22 ? 6.879 8.883 7.469 1 89.62 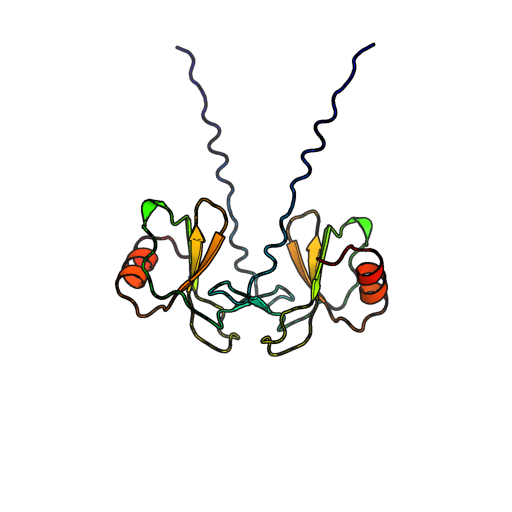22 ALA B N 1
ATOM 812 C CA . ALA B 1 22 ? 5.445 8.766 7.719 1 89.62 22 ALA B CA 1
ATOM 813 C C . ALA B 1 22 ? 4.699 8.367 6.449 1 89.62 22 ALA B C 1
ATOM 815 O O . ALA B 1 22 ? 3.705 9 6.078 1 89.62 22 ALA B O 1
ATOM 816 N N . VAL B 1 23 ? 5.344 7.215 5.676 1 91.31 23 VAL B N 1
ATOM 817 C CA . VAL B 1 23 ? 4.695 6.648 4.496 1 91.31 23 VAL B CA 1
ATOM 818 C C . VAL B 1 23 ? 4.168 5.25 4.816 1 91.31 23 VAL B C 1
ATOM 820 O O . VAL B 1 23 ? 4.832 4.477 5.508 1 91.31 23 VAL B O 1
ATOM 823 N N . PRO B 1 24 ? 3.082 4.891 4.328 1 93.69 24 PRO B N 1
ATOM 824 C CA . PRO B 1 24 ? 2.504 3.586 4.664 1 93.69 24 PRO B CA 1
ATOM 825 C C . PRO B 1 24 ? 3.271 2.422 4.043 1 93.69 24 PRO B C 1
ATOM 827 O O . PRO B 1 24 ? 3.824 2.555 2.949 1 93.69 24 PRO B O 1
ATOM 830 N N . GLU B 1 25 ? 3.432 1.346 4.758 1 92.69 25 GLU B N 1
ATOM 831 C CA . GLU B 1 25 ? 4.008 0.111 4.23 1 92.69 25 GLU B CA 1
ATOM 832 C C . GLU B 1 25 ? 2.922 -0.814 3.686 1 92.69 25 GLU B C 1
ATOM 834 O O . GLU B 1 25 ? 1.836 -0.913 4.258 1 92.69 25 GLU B O 1
ATOM 839 N N . ARG B 1 26 ? 3.152 -1.464 2.547 1 92.69 26 ARG B N 1
ATOM 840 C CA . ARG B 1 26 ? 2.293 -2.535 2.051 1 92.69 26 ARG B CA 1
ATOM 841 C C . ARG B 1 26 ? 2.598 -3.852 2.758 1 92.69 26 ARG B C 1
ATOM 843 O O . ARG B 1 26 ? 3.721 -4.355 2.691 1 92.69 26 ARG B O 1
ATOM 850 N N . CYS B 1 27 ? 1.652 -4.332 3.477 1 95.56 27 CYS B N 1
ATOM 851 C CA . CYS B 1 27 ? 1.852 -5.547 4.258 1 95.56 27 CYS B CA 1
ATOM 852 C C . CYS B 1 27 ? 0.914 -6.656 3.795 1 95.56 27 CYS B C 1
ATOM 854 O O . CYS B 1 27 ? -0.256 -6.402 3.5 1 95.56 27 CYS B O 1
ATOM 856 N N . CYS B 1 28 ? 1.452 -7.852 3.723 1 95.81 28 CYS B N 1
ATOM 857 C CA . CYS B 1 28 ? 0.671 -9.031 3.355 1 95.81 28 CYS B CA 1
ATOM 858 C C . CYS B 1 28 ? 0.165 -9.758 4.598 1 95.81 28 CYS B C 1
ATOM 860 O O . CYS B 1 28 ? 0.939 -10.047 5.508 1 95.81 28 CYS B O 1
ATOM 862 N N . PHE B 1 29 ? -1.136 -10.133 4.582 1 95.69 29 PHE B N 1
ATOM 863 C CA . PHE B 1 29 ? -1.715 -10.906 5.672 1 95.69 29 PHE B CA 1
ATOM 864 C C . PHE B 1 29 ? -2.291 -12.219 5.16 1 95.69 29 PHE B C 1
ATOM 866 O O . PHE B 1 29 ? -2.504 -13.148 5.934 1 95.69 29 PHE B O 1
ATOM 873 N N . ASN B 1 30 ? -2.598 -12.133 3.83 1 94.75 30 ASN B N 1
ATOM 874 C CA . ASN B 1 30 ? -3.016 -13.32 3.088 1 94.75 30 ASN B CA 1
ATOM 875 C C . ASN B 1 30 ? -2.285 -13.43 1.753 1 94.75 30 ASN B C 1
ATOM 877 O O . ASN B 1 30 ? -1.719 -12.453 1.266 1 94.75 30 ASN B O 1
ATOM 881 N N . PHE B 1 31 ? -2.367 -14.672 1.191 1 95.44 31 PHE B N 1
ATOM 882 C CA . PHE B 1 31 ? -1.562 -14.938 0.005 1 95.44 31 PHE B CA 1
ATOM 883 C C . PHE B 1 31 ? -2.352 -15.75 -1.013 1 95.44 31 PHE B C 1
ATOM 885 O O . PHE B 1 31 ? -3.15 -16.609 -0.64 1 95.44 31 PHE B O 1
ATOM 892 N N . ILE B 1 32 ? -2.061 -15.438 -2.27 1 94.62 32 ILE B N 1
ATOM 893 C CA . ILE B 1 32 ? -2.639 -16.312 -3.287 1 94.62 32 ILE B CA 1
ATOM 894 C C . ILE B 1 32 ? -1.862 -17.625 -3.346 1 94.62 32 ILE B C 1
ATOM 896 O O . ILE B 1 32 ? -0.703 -17.688 -2.932 1 94.62 32 ILE B O 1
ATOM 900 N N . ASP B 1 33 ? -2.508 -18.578 -3.832 1 91.69 33 ASP B N 1
ATOM 901 C CA . ASP B 1 33 ? -1.899 -19.891 -3.828 1 91.69 33 ASP B CA 1
ATOM 902 C C . ASP B 1 33 ? -1.64 -20.391 -5.25 1 91.69 33 ASP B C 1
ATOM 904 O O . ASP B 1 33 ? -1.414 -21.578 -5.473 1 91.69 33 ASP B O 1
ATOM 908 N N . PHE B 1 34 ? -1.71 -19.594 -6.27 1 93.5 34 PHE B N 1
ATOM 909 C CA . PHE B 1 34 ? -1.435 -19.938 -7.656 1 93.5 34 PHE B CA 1
ATOM 910 C C . PHE B 1 34 ? -0.421 -18.984 -8.273 1 93.5 34 PHE B C 1
ATOM 912 O O . PHE B 1 34 ? -0.312 -17.828 -7.852 1 93.5 34 PHE B O 1
ATOM 919 N N . PRO B 1 35 ? 0.293 -19.469 -9.305 1 95.5 35 PRO B N 1
ATOM 920 C CA . PRO B 1 35 ? 1.305 -18.609 -9.93 1 95.5 35 PRO B CA 1
ATOM 921 C C . PRO B 1 35 ? 0.7 -17.578 -10.883 1 95.5 35 PRO B C 1
ATOM 923 O O . PRO B 1 35 ? -0.321 -17.844 -11.516 1 95.5 35 PRO B O 1
ATOM 926 N N . ILE B 1 36 ? 1.276 -16.406 -10.953 1 94.69 36 ILE B N 1
ATOM 927 C CA . ILE B 1 36 ? 0.941 -15.367 -11.914 1 94.69 36 ILE B CA 1
ATOM 928 C C . ILE B 1 36 ? 1.905 -15.43 -13.102 1 94.69 36 ILE B C 1
ATOM 930 O O . ILE B 1 36 ? 3.125 -15.461 -12.914 1 94.69 36 ILE B O 1
ATOM 934 N N . PRO B 1 37 ? 1.339 -15.445 -14.242 1 95 37 PRO B N 1
ATOM 935 C CA . PRO B 1 37 ? 2.232 -15.477 -15.406 1 95 37 PRO B CA 1
ATOM 936 C C . PRO B 1 37 ? 3.23 -14.32 -15.406 1 95 37 PRO B C 1
ATOM 938 O O . PRO B 1 37 ? 2.852 -13.172 -15.172 1 95 37 PRO B O 1
ATOM 941 N N . ALA B 1 38 ? 4.43 -14.625 -15.719 1 91.75 38 ALA B N 1
ATOM 942 C CA . ALA B 1 38 ? 5.52 -13.648 -15.648 1 91.75 38 ALA B CA 1
ATOM 943 C C . ALA B 1 38 ? 5.281 -12.484 -16.609 1 91.75 38 ALA B C 1
ATOM 945 O O . ALA B 1 38 ? 5.668 -11.352 -16.328 1 91.75 38 ALA B O 1
ATOM 946 N N . ASP B 1 39 ? 4.648 -12.688 -17.703 1 91.88 39 ASP B N 1
ATOM 947 C CA . ASP B 1 39 ? 4.453 -11.656 -18.719 1 91.88 39 ASP B CA 1
ATOM 948 C C . ASP B 1 39 ? 3.424 -10.625 -18.266 1 91.88 39 ASP B C 1
ATOM 950 O O . ASP B 1 39 ? 3.305 -9.547 -18.844 1 91.88 39 ASP B O 1
ATOM 954 N N . LYS B 1 40 ? 2.752 -11.016 -17.188 1 94.44 40 LYS B N 1
ATOM 955 C CA . LYS B 1 40 ? 1.739 -10.094 -16.672 1 94.44 40 LYS B CA 1
ATOM 956 C C . LYS B 1 40 ? 2.287 -9.258 -15.523 1 94.44 40 LYS B C 1
ATOM 958 O O . LYS B 1 40 ? 1.643 -8.305 -15.078 1 94.44 40 LYS B O 1
ATOM 963 N N . ILE B 1 41 ? 3.469 -9.617 -15.07 1 93.44 41 ILE B N 1
ATOM 964 C CA . ILE B 1 41 ? 4.012 -8.992 -13.867 1 93.44 41 ILE B CA 1
ATOM 965 C C . ILE B 1 41 ? 4.809 -7.75 -14.25 1 93.44 41 ILE B C 1
ATOM 967 O O . ILE B 1 41 ? 5.66 -7.801 -15.141 1 93.44 41 ILE B O 1
ATOM 971 N N . VAL B 1 42 ? 4.551 -6.695 -13.531 1 91.69 42 VAL B N 1
ATOM 972 C CA . VAL B 1 42 ? 5.238 -5.426 -13.758 1 91.69 42 VAL B CA 1
ATOM 973 C C . VAL B 1 42 ? 6.289 -5.215 -12.664 1 91.69 42 VAL B C 1
ATOM 975 O O . VAL B 1 42 ? 7.395 -4.75 -12.945 1 91.69 42 VAL B O 1
ATOM 978 N N . SER B 1 43 ? 5.949 -5.562 -11.406 1 90.12 43 SER B N 1
ATOM 979 C CA . SER B 1 43 ? 6.891 -5.391 -10.305 1 90.12 43 SER B CA 1
ATOM 980 C C . SER B 1 43 ? 6.645 -6.414 -9.203 1 90.12 43 SER B C 1
ATOM 982 O O . SER B 1 43 ? 5.57 -7.02 -9.141 1 90.12 43 SER B O 1
ATOM 984 N N . ALA B 1 44 ? 7.578 -6.617 -8.438 1 92.62 44 ALA B N 1
ATOM 985 C CA . ALA B 1 44 ? 7.562 -7.488 -7.266 1 92.62 44 ALA B CA 1
ATOM 986 C C . ALA B 1 44 ? 8.469 -6.949 -6.168 1 92.62 44 ALA B C 1
ATOM 988 O O . ALA B 1 44 ? 9.68 -6.805 -6.367 1 92.62 44 ALA B O 1
ATOM 989 N N . LEU B 1 45 ? 7.891 -6.684 -4.984 1 92.25 45 LEU B N 1
ATOM 990 C CA . LEU B 1 45 ? 8.633 -6.074 -3.887 1 92.25 45 LEU B CA 1
ATOM 991 C C . LEU B 1 45 ? 8.383 -6.82 -2.58 1 92.25 45 LEU B C 1
ATOM 993 O O . LEU B 1 45 ? 7.242 -7.176 -2.273 1 92.25 45 LEU B O 1
ATOM 997 N N . LYS B 1 46 ? 9.43 -6.996 -1.916 1 93.69 46 LYS B N 1
ATOM 998 C CA . LYS B 1 46 ? 9.273 -7.586 -0.589 1 93.69 46 LYS B CA 1
ATOM 999 C C . LYS B 1 46 ? 8.594 -6.609 0.368 1 93.69 46 LYS B C 1
ATOM 1001 O O . LYS B 1 46 ? 8.836 -5.402 0.31 1 93.69 46 LYS B O 1
ATOM 1006 N N . THR B 1 47 ? 7.77 -7.133 1.246 1 94.19 47 THR B N 1
ATOM 1007 C CA . THR B 1 47 ? 7.152 -6.293 2.268 1 94.19 47 THR B CA 1
ATOM 1008 C C . THR B 1 47 ? 8.195 -5.797 3.264 1 94.19 47 THR B C 1
ATOM 1010 O O . THR B 1 47 ? 9.25 -6.418 3.424 1 94.19 47 THR B O 1
ATOM 1013 N N . GLY B 1 48 ? 7.871 -4.664 3.846 1 92.5 48 GLY B N 1
ATOM 1014 C CA . GLY B 1 48 ? 8.805 -4.066 4.785 1 92.5 48 GLY B CA 1
ATOM 1015 C C . GLY B 1 48 ? 9.055 -4.922 6.012 1 92.5 48 GLY B C 1
ATOM 1016 O O . GLY B 1 48 ? 8.281 -5.84 6.301 1 92.5 48 GLY B O 1
ATOM 1017 N N . SER B 1 49 ? 10.156 -4.617 6.699 1 93.44 49 SER B N 1
ATOM 1018 C CA . SER B 1 49 ? 10.578 -5.371 7.875 1 93.44 49 SER B CA 1
ATOM 1019 C C . SER B 1 49 ? 9.617 -5.172 9.039 1 93.44 49 SER B C 1
ATOM 1021 O O . SER B 1 49 ? 9.586 -5.977 9.977 1 93.44 49 SER B O 1
ATOM 1023 N N . LYS B 1 50 ? 8.883 -4.129 9.023 1 93.88 50 LYS B N 1
ATOM 1024 C CA . LYS B 1 50 ? 7.957 -3.834 10.117 1 93.88 50 LYS B CA 1
ATOM 1025 C C . LYS B 1 50 ? 6.672 -4.645 9.984 1 93.88 50 LYS B C 1
ATOM 1027 O O . LYS B 1 50 ? 5.891 -4.742 10.938 1 93.88 50 LYS B O 1
ATOM 1032 N N . CYS B 1 51 ? 6.496 -5.23 8.859 1 95.81 51 CYS B N 1
ATOM 1033 C CA . CYS B 1 51 ? 5.273 -5.992 8.633 1 95.81 51 CYS B CA 1
ATOM 1034 C C . CYS B 1 51 ? 5.277 -7.285 9.438 1 95.81 51 CYS B C 1
ATOM 1036 O O . CYS B 1 51 ? 6.332 -7.879 9.664 1 95.81 51 CYS B O 1
ATOM 1038 N N . PRO B 1 52 ? 4.09 -7.703 9.844 1 94.69 52 PRO B N 1
ATOM 1039 C CA . PRO B 1 52 ? 4.004 -8.891 10.703 1 94.69 52 PRO B CA 1
ATOM 1040 C C . PRO B 1 52 ? 4.508 -10.156 10.016 1 94.69 52 PRO B C 1
ATOM 1042 O O . PRO B 1 52 ? 4.953 -11.086 10.68 1 94.69 52 PRO B O 1
ATOM 1045 N N . ALA B 1 53 ? 4.352 -10.227 8.695 1 94.81 53 ALA B N 1
ATOM 1046 C CA . ALA B 1 53 ? 4.766 -11.43 7.977 1 94.81 53 ALA B CA 1
ATOM 1047 C C . ALA B 1 53 ? 5.551 -11.078 6.719 1 94.81 53 ALA B C 1
ATOM 1049 O O . ALA B 1 53 ? 5.273 -10.062 6.07 1 94.81 53 ALA B O 1
ATOM 1050 N N . PRO B 1 54 ? 6.5 -12.016 6.383 1 96.5 54 PRO B N 1
ATOM 1051 C CA . PRO B 1 54 ? 7.176 -11.812 5.098 1 96.5 54 PRO B CA 1
ATOM 1052 C C . PRO B 1 54 ? 6.254 -12.047 3.904 1 96.5 54 PRO B C 1
ATOM 1054 O O . PRO B 1 54 ? 5.398 -12.93 3.943 1 96.5 54 PRO B O 1
ATOM 1057 N N . GLY B 1 55 ? 6.34 -11.195 2.967 1 95.94 55 GLY B N 1
ATOM 1058 C CA . GLY B 1 55 ? 5.551 -11.312 1.749 1 95.94 55 GLY B CA 1
ATOM 1059 C C . GLY B 1 55 ? 6.172 -10.594 0.566 1 95.94 55 GLY B C 1
ATOM 1060 O O . GLY B 1 55 ? 7.164 -9.875 0.718 1 95.94 55 GLY B O 1
ATOM 1061 N N . VAL B 1 56 ? 5.668 -10.891 -0.556 1 95.44 56 VAL B N 1
ATOM 1062 C CA . VAL B 1 56 ? 6 -10.188 -1.789 1 95.44 56 VAL B CA 1
ATOM 1063 C C . VAL B 1 56 ? 4.73 -9.633 -2.428 1 95.44 56 VAL B C 1
ATOM 1065 O O . VAL B 1 56 ? 3.734 -10.352 -2.562 1 95.44 56 VAL B O 1
ATOM 1068 N N . VAL B 1 57 ? 4.781 -8.367 -2.695 1 94.12 57 VAL B N 1
ATOM 1069 C CA . VAL B 1 57 ? 3.674 -7.73 -3.398 1 94.12 57 VAL B CA 1
ATOM 1070 C C . VAL B 1 57 ? 3.963 -7.699 -4.898 1 94.12 57 VAL B C 1
ATOM 1072 O O . VAL B 1 57 ? 4.898 -7.027 -5.344 1 94.12 57 VAL B O 1
ATOM 1075 N N . VAL B 1 58 ? 3.104 -8.445 -5.633 1 93.25 58 VAL B N 1
ATOM 1076 C CA . VAL B 1 58 ? 3.229 -8.484 -7.086 1 93.25 58 VAL B CA 1
ATOM 1077 C C . VAL B 1 58 ? 2.189 -7.559 -7.719 1 93.25 58 VAL B C 1
ATOM 1079 O O . VAL B 1 58 ? 1.002 -7.637 -7.395 1 93.25 58 VAL B O 1
ATOM 1082 N N . THR B 1 59 ? 2.682 -6.699 -8.562 1 91.25 59 THR B N 1
ATOM 1083 C CA . THR B 1 59 ? 1.806 -5.816 -9.328 1 91.25 59 THR B CA 1
ATOM 1084 C C . THR B 1 59 ? 1.727 -6.266 -10.789 1 91.25 59 THR B C 1
ATOM 1086 O O . THR B 1 59 ? 2.752 -6.52 -11.422 1 91.25 59 THR B O 1
ATOM 1089 N N . THR B 1 60 ? 0.504 -6.336 -11.242 1 93.06 60 THR B N 1
ATOM 1090 C CA . THR B 1 60 ? 0.314 -6.781 -12.617 1 93.06 60 THR B CA 1
ATOM 1091 C C . THR B 1 60 ? 0.047 -5.594 -13.539 1 93.06 60 THR B C 1
ATOM 1093 O O . THR B 1 60 ? -0.119 -4.465 -13.07 1 93.06 60 THR B O 1
ATOM 1096 N N . LYS B 1 61 ? 0.068 -5.855 -14.852 1 90.69 61 LYS B N 1
ATOM 1097 C CA . LYS B 1 61 ? -0.21 -4.836 -15.859 1 90.69 61 LYS B CA 1
ATOM 1098 C C . LYS B 1 61 ? -1.605 -4.25 -15.672 1 90.69 61 LYS B C 1
ATOM 1100 O O . LYS B 1 61 ? -1.834 -3.074 -15.977 1 90.69 61 LYS B O 1
ATOM 1105 N N . LYS B 1 62 ? -2.623 -5.137 -15.242 1 85.62 62 LYS B N 1
ATOM 1106 C CA . LYS B 1 62 ? -3.93 -4.652 -14.805 1 85.62 62 LYS B CA 1
ATOM 1107 C C . LYS B 1 62 ? -3.879 -4.164 -13.359 1 85.62 62 LYS B C 1
ATOM 1109 O O . LYS B 1 62 ? -3.893 -4.973 -12.43 1 85.62 62 LYS B O 1
ATOM 1114 N N . PRO B 1 63 ? -3.465 -3.092 -13.148 1 81.94 63 PRO B N 1
ATOM 1115 C CA . PRO B 1 63 ? -2.867 -2.557 -11.922 1 81.94 63 PRO B CA 1
ATOM 1116 C C . PRO B 1 63 ? -3.459 -3.178 -10.656 1 81.94 63 PRO B C 1
ATOM 1118 O O . PRO B 1 63 ? -4.016 -2.465 -9.812 1 81.94 63 PRO B O 1
ATOM 1121 N N . LEU B 1 64 ? -3.398 -4.551 -10.656 1 88.06 64 LEU B N 1
ATOM 1122 C CA . LEU B 1 64 ? -3.773 -5.289 -9.461 1 88.06 64 LEU B CA 1
ATOM 1123 C C . LEU B 1 64 ? -2.535 -5.715 -8.672 1 88.06 64 LEU B C 1
ATOM 1125 O O . LEU B 1 64 ? -1.469 -5.926 -9.258 1 88.06 64 LEU B O 1
ATOM 1129 N N . GLU B 1 65 ? -2.721 -5.77 -7.41 1 92.06 65 GLU B N 1
ATOM 1130 C CA . GLU B 1 65 ? -1.647 -6.23 -6.535 1 92.06 65 GLU B CA 1
ATOM 1131 C C . GLU B 1 65 ? -2.057 -7.488 -5.777 1 92.06 65 GLU B C 1
ATOM 1133 O O . GLU B 1 65 ? -3.203 -7.613 -5.34 1 92.06 65 GLU B O 1
ATOM 1138 N N . PHE B 1 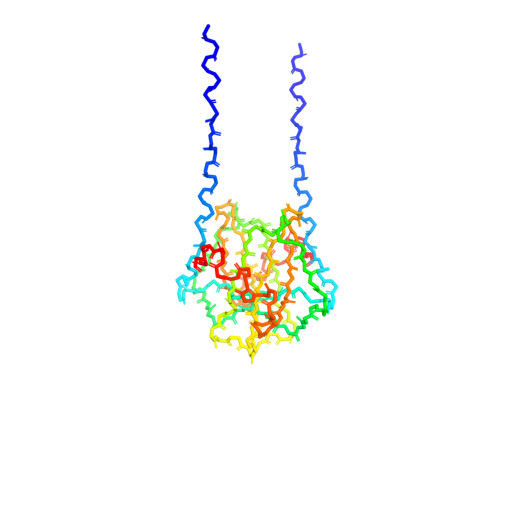66 ? -1.033 -8.367 -5.648 1 94.06 66 PHE B N 1
ATOM 1139 C CA . PHE B 1 66 ? -1.265 -9.609 -4.93 1 94.06 66 PHE B CA 1
ATOM 1140 C C . PHE B 1 66 ? -0.121 -9.898 -3.965 1 94.06 66 PHE B C 1
ATOM 1142 O O . PHE B 1 66 ? 1.046 -9.68 -4.293 1 94.06 66 PHE B O 1
ATOM 1149 N N . CYS B 1 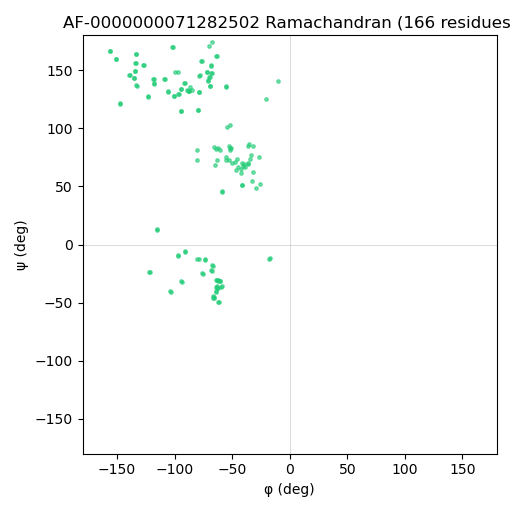67 ? -0.558 -10.43 -2.906 1 96.19 67 CYS B N 1
ATOM 1150 C CA . CYS B 1 67 ? 0.437 -10.977 -1.986 1 96.19 67 CYS B CA 1
ATOM 1151 C C . CYS B 1 67 ? 0.772 -12.422 -2.338 1 96.19 67 CYS B C 1
ATOM 1153 O O . CYS B 1 67 ? -0.125 -13.25 -2.492 1 96.19 67 CYS B O 1
ATOM 1155 N N . VAL B 1 68 ? 2.047 -12.711 -2.393 1 96.31 68 VAL B N 1
ATOM 1156 C CA . VAL B 1 68 ? 2.51 -14.062 -2.68 1 96.31 68 VAL B CA 1
ATOM 1157 C C . VAL B 1 68 ? 3.611 -14.453 -1.698 1 96.31 68 VAL B C 1
ATOM 1159 O O . VAL B 1 68 ? 4.305 -13.586 -1.158 1 96.31 68 VAL B O 1
ATOM 1162 N N . LYS B 1 69 ? 3.746 -15.75 -1.539 1 96.88 69 LYS B N 1
ATOM 1163 C CA . LYS B 1 69 ? 4.754 -16.234 -0.604 1 96.88 69 LYS B CA 1
ATOM 1164 C C . LYS B 1 69 ? 6.148 -16.188 -1.219 1 96.88 69 LYS B C 1
ATOM 1166 O O . LYS B 1 69 ? 6.363 -16.672 -2.328 1 96.88 69 LYS B O 1
ATOM 1171 N N . PRO B 1 70 ? 7.113 -15.633 -0.512 1 96.31 70 PRO B N 1
ATOM 1172 C CA . PRO B 1 70 ? 8.453 -15.438 -1.066 1 96.31 70 PRO B CA 1
ATOM 1173 C C . PRO B 1 70 ? 9.18 -16.75 -1.325 1 96.31 70 PRO B C 1
ATOM 1175 O O . PRO B 1 70 ? 10.148 -16.781 -2.086 1 96.31 70 PRO B O 1
ATOM 1178 N N . ASP B 1 71 ? 8.727 -17.797 -0.706 1 96.12 71 ASP B N 1
ATOM 1179 C CA . ASP B 1 71 ? 9.484 -19.047 -0.774 1 96.12 71 ASP B CA 1
ATOM 1180 C C . ASP B 1 71 ? 9.023 -19.891 -1.954 1 96.12 71 ASP B C 1
ATOM 1182 O O . ASP B 1 71 ? 9.641 -20.922 -2.266 1 96.12 71 ASP B O 1
ATOM 1186 N N . GLU B 1 72 ? 8.07 -19.547 -2.604 1 95.88 72 GLU B N 1
ATOM 1187 C CA . GLU B 1 72 ? 7.633 -20.281 -3.785 1 95.88 72 GLU B CA 1
ATOM 1188 C C . GLU B 1 72 ? 8.656 -20.17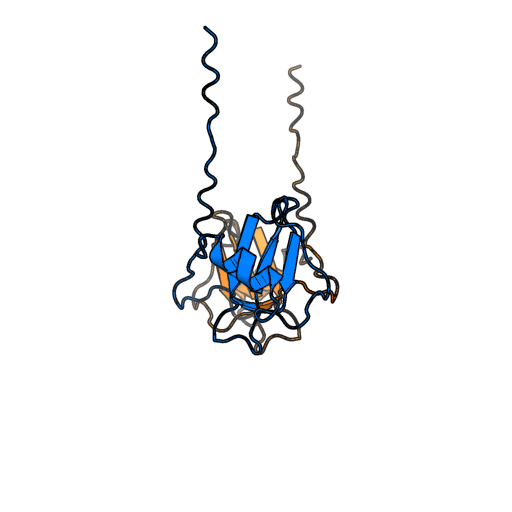2 -4.914 1 95.88 72 GLU B C 1
ATOM 1190 O O . GLU B 1 72 ? 9.242 -19.109 -5.129 1 95.88 72 GLU B O 1
ATOM 1195 N N . GLU B 1 73 ? 8.781 -21.203 -5.723 1 94.88 73 GLU B N 1
ATOM 1196 C CA . GLU B 1 73 ? 9.797 -21.266 -6.766 1 94.88 73 GLU B CA 1
ATOM 1197 C C . GLU B 1 73 ? 9.547 -20.219 -7.84 1 94.88 73 GLU B C 1
ATOM 1199 O O . GLU B 1 73 ? 10.477 -19.547 -8.289 1 94.88 73 GLU B O 1
ATOM 1204 N N . TRP B 1 74 ? 8.391 -20.094 -8.281 1 95 74 TRP B N 1
ATOM 1205 C CA . TRP B 1 74 ? 8.102 -19.141 -9.344 1 95 74 TRP B CA 1
ATOM 1206 C C . TRP B 1 74 ? 8.375 -17.719 -8.883 1 95 74 TRP B C 1
ATOM 1208 O O . TRP B 1 74 ? 8.758 -16.859 -9.68 1 95 74 TRP B O 1
ATOM 1218 N N . VAL B 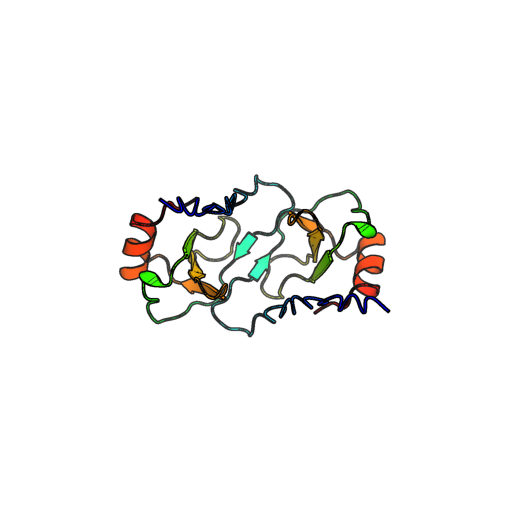1 75 ? 8.078 -17.453 -7.578 1 96.19 75 VAL B N 1
ATOM 1219 C CA . VAL B 1 75 ? 8.328 -16.125 -7.023 1 96.19 75 VAL B CA 1
ATOM 1220 C C . VAL B 1 75 ? 9.828 -15.836 -7.027 1 96.19 75 VAL B C 1
ATOM 1222 O O . VAL B 1 75 ? 10.25 -14.742 -7.414 1 96.19 75 VAL B O 1
ATOM 1225 N N . LYS B 1 76 ? 10.586 -16.812 -6.684 1 94.88 76 LYS B N 1
ATOM 1226 C CA . LYS B 1 76 ? 12.031 -16.641 -6.688 1 94.88 76 LYS B CA 1
ATOM 1227 C C . LYS B 1 76 ? 12.547 -16.344 -8.094 1 94.88 76 LYS B C 1
ATOM 1229 O O . LYS B 1 76 ? 13.422 -15.484 -8.266 1 94.88 76 LYS B O 1
ATOM 1234 N N . LYS B 1 77 ? 11.969 -16.953 -9 1 93 77 LYS B N 1
ATOM 1235 C CA . LYS B 1 77 ? 12.359 -16.719 -10.391 1 93 77 LYS B CA 1
ATOM 1236 C C . LYS B 1 77 ? 12.023 -15.289 -10.828 1 93 77 LYS B C 1
ATOM 1238 O O . LYS B 1 77 ? 12.844 -14.617 -11.453 1 93 77 LYS B O 1
ATOM 1243 N N . VAL B 1 78 ? 10.883 -14.906 -10.484 1 92.44 78 VAL B N 1
ATOM 1244 C CA . VAL B 1 78 ? 10.438 -13.562 -10.828 1 92.44 78 VAL B CA 1
ATOM 1245 C C . VAL B 1 78 ? 11.352 -12.523 -10.172 1 92.44 78 VAL B C 1
ATOM 1247 O O . VAL B 1 78 ? 11.805 -11.578 -10.82 1 92.44 78 VAL B O 1
ATOM 1250 N N . MET B 1 79 ? 11.586 -12.719 -8.828 1 91.25 79 MET B N 1
ATOM 1251 C CA . MET B 1 79 ? 12.383 -11.773 -8.062 1 91.25 79 MET B CA 1
ATOM 1252 C C . MET B 1 79 ? 13.805 -11.672 -8.625 1 91.25 79 MET B C 1
ATOM 1254 O O . MET B 1 79 ? 14.414 -10.602 -8.602 1 91.25 79 MET B O 1
ATOM 1258 N N . ASN B 1 80 ? 14.234 -12.711 -9.125 1 88 80 ASN B N 1
ATOM 1259 C CA . ASN B 1 80 ? 15.578 -12.742 -9.695 1 88 80 ASN B CA 1
ATOM 1260 C C . ASN B 1 80 ? 15.625 -12.039 -11.047 1 88 80 ASN B C 1
ATOM 1262 O O . ASN B 1 80 ? 16.656 -11.484 -11.422 1 88 80 ASN B O 1
ATOM 1266 N N . ASN B 1 81 ? 14.523 -11.984 -11.711 1 85.06 81 ASN B N 1
ATOM 1267 C CA . ASN B 1 81 ? 14.469 -11.398 -13.047 1 85.06 81 ASN B CA 1
ATOM 1268 C C . ASN B 1 81 ? 14.086 -9.922 -12.992 1 85.06 81 ASN B C 1
ATOM 1270 O O . ASN B 1 81 ? 14.375 -9.164 -13.922 1 85.06 81 ASN B O 1
ATOM 1274 N N . LEU B 1 82 ? 13.273 -9.633 -11.992 1 78.69 82 LEU B N 1
ATOM 1275 C CA . LEU B 1 82 ? 12.82 -8.25 -11.867 1 78.69 82 LEU B CA 1
ATOM 1276 C C . LEU B 1 82 ? 13.828 -7.414 -11.094 1 78.69 82 LEU B C 1
ATOM 1278 O O . LEU B 1 82 ? 14.5 -7.918 -10.188 1 78.69 82 LEU B O 1
ATOM 1282 N N . LYS B 1 83 ? 14.188 -6.238 -11.562 1 58.72 83 LYS B N 1
ATOM 1283 C CA . LYS B 1 83 ? 14.992 -5.293 -10.797 1 58.72 83 LYS B CA 1
ATOM 1284 C C . LYS B 1 83 ? 14.258 -4.816 -9.555 1 58.72 83 LYS B C 1
ATOM 1286 O O . LYS B 1 83 ? 13.148 -4.293 -9.641 1 58.72 83 LYS B O 1
ATOM 1291 N N . THR B 1 84 ? 14.336 -5.633 -8.562 1 49.66 84 THR B N 1
ATOM 1292 C CA . THR B 1 84 ? 13.719 -5.293 -7.289 1 49.66 84 THR B CA 1
ATOM 1293 C C . THR B 1 84 ? 14.172 -3.912 -6.82 1 49.66 84 THR B C 1
ATOM 1295 O O . THR B 1 84 ? 15.344 -3.562 -6.941 1 49.66 84 THR B O 1
ATOM 1298 N N . VAL B 1 85 ? 13.367 -2.986 -6.977 1 43.91 85 VAL B N 1
ATOM 1299 C CA . VAL B 1 85 ? 13.75 -1.705 -6.398 1 43.91 85 VAL B CA 1
ATOM 1300 C C . VAL B 1 85 ? 13.797 -1.819 -4.875 1 43.91 85 VAL B C 1
ATOM 1302 O O . VAL B 1 85 ? 12.984 -2.531 -4.277 1 43.91 85 VAL B O 1
#

Nearest PDB structures (foldseek):
  5cor-assembly1_I  TM=9.342E-01  e=1.688E-06  Homo sapiens
  6aez-assembly1_A-3  TM=9.302E-01  e=2.788E-06  Homo sapiens
  6aez-assembly1_C  TM=9.189E-01  e=4.326E-06  Homo sapiens
  1zxt-assembly3_C  TM=8.580E-01  e=1.585E-06  Human gammaherpesvirus 8
  2vxw-assembly1_B  TM=9.021E-01  e=4.904E-06  Homo sapiens

Sequence (170 aa):
NVTYFICVCIYNLISPTAVAAAVPERCCFNFIDFPIPADKIVSALKTGSKCPAPGVVVTTKKPLEFCVKPDEEWVKKVMNNLKTVNVTYFICVCIYNLISPTAVAAAVPERCCFNFIDFPIPADKIVSALKTGSKCPAPGVVVTTKKPLEFCVKPDEEWVKKVMNNLKTV

Radius of gyration: 18.59 Å; Cα contacts (8 Å, |Δi|>4): 289; chains: 2; bounding box: 35×49×60 Å

InterPro domains:
  IPR001811 Chemokine interleukin-8-like domain [PF00048] (25-82)
  IPR001811 Chemokine interleukin-8-like domain [SM00199] (24-82)
  IPR036048 Chemokine interleukin-8-like superfamily [SSF54117] (19-83)
  IPR039809 Chemokine beta/gamma/delta [PTHR12015] (7-82)

pLDDT: mean 77.51, std 25.37, range [26.67, 96.88]